Protein AF-A0A2V6T5H3-F1 (afdb_monomer)

Solvent-accessible surface area (backbone atoms only — not comparable to full-atom values): 3781 Å² total; per-residue (Å²): 126,82,57,52,40,32,44,36,33,36,28,72,83,70,50,76,48,78,36,73,33,46,80,40,82,95,75,79,41,71,51,69,72,82,72,98,64,97,54,59,72,76,45,40,29,42,36,42,35,44,87,93,45,75,48,76,44,76,56,73,136

Secondary structure (DSSP, 8-state):
--EEEEEEEEETTS-EEEEEPEEEGGGTEEE------SS-EEEEEEEEEETTEEEEEEE--

Structure (mmCIF, N/CA/C/O backbone):
data_AF-A0A2V6T5H3-F1
#
_entry.id   AF-A0A2V6T5H3-F1
#
loop_
_atom_site.group_PDB
_atom_site.id
_atom_site.type_symbol
_atom_site.label_atom_id
_atom_site.label_alt_id
_atom_site.label_comp_id
_atom_site.label_asym_id
_atom_site.label_entity_id
_atom_site.label_seq_id
_atom_site.pdbx_PDB_ins_code
_atom_site.Cartn_x
_atom_site.Cartn_y
_atom_site.Cartn_z
_atom_site.occupancy
_atom_site.B_iso_or_equiv
_atom_site.auth_seq_id
_atom_site.auth_comp_id
_atom_site.auth_asym_id
_atom_site.auth_atom_id
_atom_site.pdbx_PDB_model_num
ATOM 1 N N . SER A 1 1 ? -5.012 4.920 14.636 1.00 66.38 1 SER A N 1
ATOM 2 C CA . SER A 1 1 ? -5.904 4.381 13.598 1.00 66.38 1 SER A CA 1
ATOM 3 C C . SER A 1 1 ? -5.889 2.879 13.733 1.00 66.38 1 SER A C 1
ATOM 5 O O . SER A 1 1 ? -4.803 2.330 13.890 1.00 66.38 1 SER A O 1
ATOM 7 N N . ASP A 1 2 ? -7.058 2.250 13.668 1.00 82.88 2 ASP A N 1
ATOM 8 C CA . ASP A 1 2 ? -7.213 0.792 13.769 1.00 82.88 2 ASP A CA 1
ATOM 9 C C . ASP A 1 2 ? -6.946 0.079 12.432 1.00 82.88 2 ASP A C 1
ATOM 11 O O . ASP A 1 2 ? -7.098 -1.138 12.330 1.00 82.88 2 ASP A O 1
ATOM 15 N N . ALA A 1 3 ? -6.555 0.837 11.400 1.00 89.38 3 ALA A N 1
ATOM 16 C CA . ALA A 1 3 ? -6.183 0.313 10.097 1.00 8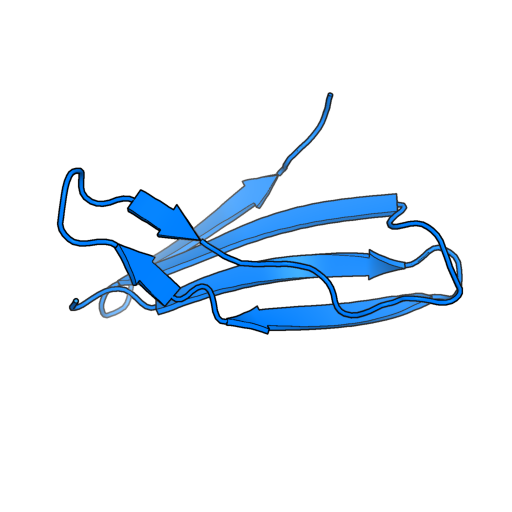9.38 3 ALA A CA 1
ATOM 17 C C . ALA A 1 3 ? -4.679 0.464 9.827 1.00 89.38 3 ALA A C 1
ATOM 19 O O . ALA A 1 3 ? -4.082 1.526 10.032 1.00 89.38 3 ALA A O 1
ATOM 20 N N . GLU A 1 4 ? -4.083 -0.600 9.300 1.00 93.75 4 GLU A N 1
ATOM 21 C CA . GLU A 1 4 ? -2.779 -0.578 8.651 1.00 93.75 4 GLU A CA 1
ATOM 22 C C . GLU A 1 4 ? -2.970 -0.413 7.145 1.00 93.75 4 GLU A C 1
ATOM 24 O O . GLU A 1 4 ? -3.662 -1.201 6.501 1.00 93.75 4 GLU A O 1
ATOM 29 N N . VAL A 1 5 ? -2.343 0.621 6.584 1.00 95.50 5 VAL A N 1
ATOM 30 C CA . VAL A 1 5 ? -2.404 0.912 5.153 1.00 95.50 5 VAL A CA 1
ATOM 31 C C . VAL A 1 5 ? -0.999 0.865 4.571 1.00 95.50 5 VAL A C 1
ATOM 33 O O . VAL A 1 5 ? -0.084 1.536 5.055 1.00 95.50 5 VAL A O 1
ATOM 36 N N . LEU A 1 6 ? -0.832 0.046 3.538 1.00 96.75 6 LEU A N 1
ATOM 37 C CA . LEU A 1 6 ? 0.429 -0.180 2.845 1.00 96.75 6 LEU A CA 1
ATOM 38 C C . LEU A 1 6 ? 0.280 0.199 1.370 1.00 96.75 6 LEU A C 1
ATOM 40 O O . LEU A 1 6 ? -0.696 -0.188 0.725 1.00 96.75 6 LEU A O 1
ATOM 44 N N . LEU A 1 7 ? 1.283 0.880 0.826 1.00 96.06 7 LEU A N 1
ATOM 45 C CA . LEU A 1 7 ? 1.512 0.976 -0.610 1.00 96.06 7 LEU A CA 1
ATOM 46 C C . LEU A 1 7 ? 2.399 -0.198 -1.031 1.00 96.06 7 LEU A C 1
ATOM 48 O O . LEU A 1 7 ? 3.526 -0.337 -0.557 1.00 96.06 7 LEU A O 1
ATOM 52 N N . ILE A 1 8 ? 1.876 -1.038 -1.912 1.00 96.25 8 ILE A N 1
ATOM 53 C CA . ILE A 1 8 ? 2.554 -2.203 -2.470 1.00 96.25 8 ILE A CA 1
ATOM 54 C C . ILE A 1 8 ? 2.951 -1.862 -3.903 1.00 96.25 8 ILE A C 1
ATOM 56 O O . ILE A 1 8 ? 2.087 -1.479 -4.694 1.00 96.25 8 ILE A O 1
ATOM 60 N N . ALA A 1 9 ? 4.228 -2.015 -4.246 1.00 94.94 9 ALA A N 1
ATOM 61 C CA . ALA A 1 9 ? 4.705 -1.804 -5.608 1.00 94.94 9 ALA A CA 1
ATOM 62 C C . ALA A 1 9 ? 5.535 -2.991 -6.085 1.00 94.94 9 ALA A C 1
ATOM 64 O O . ALA A 1 9 ? 6.559 -3.328 -5.491 1.00 94.94 9 ALA A O 1
ATOM 65 N N . ARG A 1 10 ? 5.102 -3.614 -7.181 1.00 94.75 10 ARG A N 1
ATOM 66 C CA . ARG A 1 10 ? 5.941 -4.541 -7.938 1.00 94.75 10 ARG A CA 1
ATOM 67 C C . ARG A 1 10 ? 6.740 -3.729 -8.939 1.00 94.75 10 ARG A C 1
ATOM 69 O O . ARG A 1 10 ? 6.165 -3.012 -9.756 1.00 94.75 10 ARG A O 1
ATOM 76 N N . MET A 1 11 ? 8.051 -3.851 -8.874 1.00 93.12 11 MET A N 1
ATOM 77 C CA . MET A 1 11 ? 8.987 -3.122 -9.716 1.00 93.12 11 MET A CA 1
ATOM 78 C C . MET A 1 11 ? 9.279 -3.906 -11.001 1.00 93.12 11 MET A C 1
ATOM 80 O O . MET A 1 11 ? 9.135 -5.129 -11.040 1.00 93.12 11 MET A O 1
ATOM 84 N N . ALA A 1 12 ? 9.706 -3.214 -12.060 1.00 94.12 12 ALA A N 1
ATOM 85 C CA . ALA A 1 12 ? 10.065 -3.839 -13.339 1.00 94.12 12 ALA A CA 1
ATOM 86 C C . ALA A 1 12 ? 11.230 -4.844 -13.231 1.00 94.12 12 ALA A C 1
ATOM 88 O O . ALA A 1 12 ? 11.314 -5.776 -14.026 1.00 94.12 12 ALA A O 1
ATOM 89 N N . ASP A 1 13 ? 12.107 -4.678 -12.237 1.00 93.62 13 ASP A N 1
ATOM 90 C CA . ASP A 1 13 ? 13.199 -5.611 -11.927 1.00 93.62 13 ASP A CA 1
ATOM 91 C C . ASP A 1 13 ? 12.754 -6.822 -11.083 1.00 93.62 13 ASP A C 1
ATOM 93 O O . ASP A 1 13 ? 13.574 -7.659 -10.714 1.00 93.62 13 ASP A O 1
ATOM 97 N N . GLY A 1 14 ? 11.456 -6.929 -10.782 1.00 92.75 14 GLY A N 1
ATOM 98 C CA . GLY A 1 14 ? 10.876 -8.005 -9.982 1.00 92.75 14 GLY A CA 1
ATOM 99 C C . GLY A 1 14 ? 10.878 -7.752 -8.472 1.00 92.75 14 GLY A C 1
ATOM 100 O O . GLY A 1 14 ? 10.274 -8.541 -7.743 1.00 92.75 14 GLY A O 1
ATOM 101 N N . THR A 1 15 ? 11.489 -6.663 -7.992 1.00 93.50 15 THR A N 1
ATOM 102 C CA . THR A 1 15 ? 11.461 -6.277 -6.571 1.00 93.50 15 THR A CA 1
ATOM 103 C C . THR A 1 15 ? 10.033 -5.976 -6.120 1.00 93.50 15 THR A C 1
ATOM 105 O O . THR A 1 15 ? 9.215 -5.464 -6.887 1.00 93.50 15 THR A O 1
ATOM 108 N N . LEU A 1 16 ? 9.723 -6.281 -4.859 1.00 93.44 16 LEU A N 1
ATOM 109 C CA . LEU A 1 16 ? 8.455 -5.931 -4.231 1.00 93.44 16 LEU A CA 1
ATOM 110 C C . LEU A 1 16 ? 8.699 -4.964 -3.072 1.00 93.44 16 LEU A C 1
ATOM 112 O O . LEU A 1 16 ? 9.252 -5.352 -2.045 1.00 93.44 16 LEU A O 1
ATOM 116 N N . GLU A 1 17 ? 8.227 -3.733 -3.222 1.00 94.12 17 GLU A N 1
ATOM 117 C CA . GLU A 1 17 ? 8.235 -2.724 -2.167 1.00 94.12 17 GLU A CA 1
ATOM 118 C C . GLU A 1 17 ? 6.927 -2.770 -1.370 1.00 94.12 17 GLU A C 1
ATOM 120 O O . GLU A 1 17 ? 5.837 -2.882 -1.938 1.00 94.12 17 GLU A O 1
ATOM 125 N N . ASN A 1 18 ? 7.032 -2.665 -0.043 1.00 95.00 18 ASN A N 1
ATOM 126 C CA . ASN A 1 18 ? 5.895 -2.604 0.878 1.00 95.00 18 ASN A CA 1
ATOM 127 C C . ASN A 1 18 ? 6.077 -1.411 1.822 1.00 95.00 18 ASN A C 1
ATOM 129 O O . ASN A 1 18 ? 6.737 -1.510 2.855 1.00 95.00 18 ASN A O 1
ATOM 133 N N . VAL A 1 19 ? 5.493 -0.272 1.465 1.00 95.31 19 VAL A N 1
ATOM 134 C CA . VAL A 1 19 ? 5.679 0.985 2.189 1.00 95.31 19 VAL A CA 1
ATOM 135 C C . VAL A 1 19 ? 4.499 1.239 3.112 1.00 95.31 19 VAL A C 1
ATOM 137 O O . VAL A 1 19 ? 3.362 1.370 2.659 1.00 95.31 19 VAL A O 1
ATOM 140 N N . ARG A 1 20 ? 4.761 1.377 4.414 1.00 95.50 20 ARG A N 1
ATOM 141 C CA . ARG A 1 20 ? 3.734 1.795 5.373 1.00 95.50 20 ARG A CA 1
ATOM 142 C C . ARG A 1 20 ? 3.341 3.249 5.141 1.00 95.50 20 ARG A C 1
ATOM 144 O O . ARG A 1 20 ? 4.195 4.130 5.104 1.00 95.50 20 ARG A O 1
ATOM 151 N N . MET A 1 21 ? 2.042 3.494 5.009 1.00 94.62 21 MET A N 1
ATOM 152 C CA . MET A 1 21 ? 1.495 4.835 4.840 1.00 94.62 21 MET A CA 1
ATOM 153 C C . MET A 1 21 ? 1.15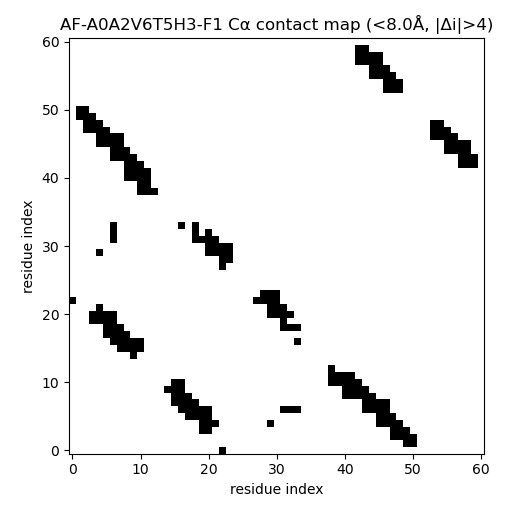4 5.439 6.205 1.00 94.62 21 MET A C 1
ATOM 155 O O . MET A 1 21 ? 0.537 4.796 7.056 1.00 94.62 21 MET A O 1
ATOM 159 N N . GLY A 1 22 ? 1.562 6.687 6.419 1.00 92.88 22 GLY A N 1
ATOM 160 C CA . GLY A 1 22 ? 1.255 7.447 7.624 1.00 92.88 22 GLY A CA 1
ATOM 161 C C . GLY A 1 22 ? -0.178 7.972 7.603 1.00 92.88 22 GLY A C 1
ATOM 162 O O . GLY A 1 22 ? -0.640 8.481 6.583 1.00 92.88 22 GLY A O 1
ATOM 163 N N . PHE A 1 23 ? -0.873 7.863 8.735 1.00 91.44 23 PHE A N 1
ATOM 164 C CA . PHE A 1 23 ? -2.212 8.422 8.906 1.00 91.44 23 PHE A CA 1
ATOM 165 C C . PHE A 1 23 ? -2.147 9.944 9.083 1.00 91.44 23 PHE A C 1
ATOM 167 O O . PHE A 1 23 ? -1.413 10.440 9.937 1.00 91.44 23 PHE A O 1
ATOM 174 N N . VAL A 1 24 ? -2.937 10.668 8.295 1.00 89.94 24 VAL A N 1
ATOM 175 C CA . VAL A 1 24 ? -3.108 12.121 8.349 1.00 89.94 24 VA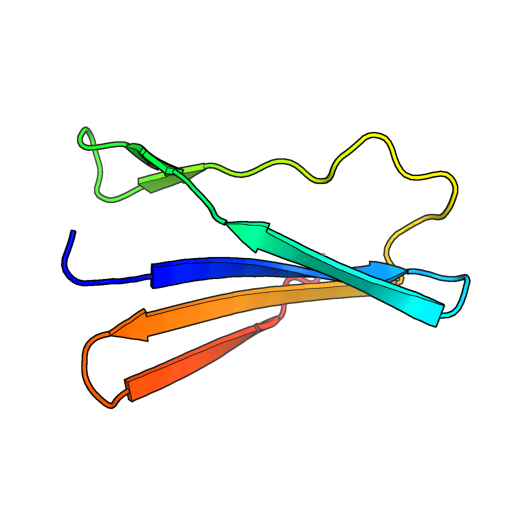L A CA 1
ATOM 176 C C . VAL A 1 24 ? -4.523 12.408 8.873 1.00 89.94 24 VAL A C 1
ATOM 178 O O . VAL A 1 24 ? -5.499 12.141 8.163 1.00 89.94 24 VAL A O 1
ATOM 181 N N . PRO A 1 25 ? -4.661 12.927 10.110 1.00 79.88 25 PRO A N 1
ATOM 182 C CA . PRO A 1 25 ? -5.948 13.003 10.806 1.00 79.88 25 PRO A CA 1
ATOM 183 C C . PRO A 1 25 ? -7.020 13.828 10.100 1.00 79.88 25 PRO A C 1
ATOM 185 O O . PRO A 1 25 ? -8.202 13.540 10.253 1.00 79.88 25 PRO A O 1
ATOM 188 N N . GLU A 1 26 ? -6.618 14.837 9.330 1.00 78.25 26 GLU A N 1
ATOM 189 C CA . GLU A 1 26 ? -7.514 15.905 8.884 1.00 78.25 26 GLU A CA 1
ATOM 190 C C . GLU A 1 26 ? -8.651 15.431 7.970 1.00 78.25 26 GLU A C 1
ATOM 192 O O . GLU A 1 26 ? -9.646 16.138 7.857 1.00 78.25 26 GLU A O 1
ATOM 197 N N . GLN A 1 27 ? -8.566 14.244 7.354 1.00 72.44 27 GLN A N 1
ATOM 198 C CA . GLN A 1 27 ? -9.611 13.725 6.450 1.00 72.44 27 GLN A CA 1
ATOM 199 C C . GLN A 1 27 ? -9.684 12.189 6.393 1.00 72.44 27 GLN A C 1
ATOM 201 O O . GLN A 1 27 ? -10.238 11.620 5.455 1.00 72.44 27 GLN A O 1
ATOM 206 N N . GLY A 1 28 ? -9.087 11.483 7.357 1.00 82.88 28 GLY A N 1
ATOM 207 C CA . GLY A 1 28 ? -8.932 10.029 7.240 1.00 82.88 28 GLY A CA 1
ATOM 208 C C . GLY A 1 28 ? -7.952 9.612 6.130 1.00 82.88 28 GLY A C 1
ATOM 209 O O . GLY A 1 28 ? -8.027 8.497 5.613 1.00 82.88 28 GLY A O 1
ATOM 210 N N . THR A 1 29 ? -7.046 10.513 5.749 1.00 90.19 29 THR A N 1
ATOM 211 C CA . THR A 1 29 ? -6.117 10.339 4.630 1.00 90.19 29 THR A CA 1
ATOM 212 C C . THR A 1 29 ? -4.901 9.527 5.059 1.00 90.19 29 THR A C 1
ATOM 214 O O . THR A 1 29 ? -4.400 9.672 6.172 1.00 90.19 29 THR A O 1
ATOM 217 N N . TYR A 1 30 ? -4.376 8.704 4.155 1.00 92.12 30 TYR A N 1
ATOM 218 C CA . TYR A 1 30 ? -3.098 8.020 4.337 1.00 92.12 30 TYR A CA 1
ATOM 219 C C . TYR A 1 30 ? -2.096 8.541 3.318 1.00 92.12 30 TYR A C 1
ATOM 221 O O . TYR A 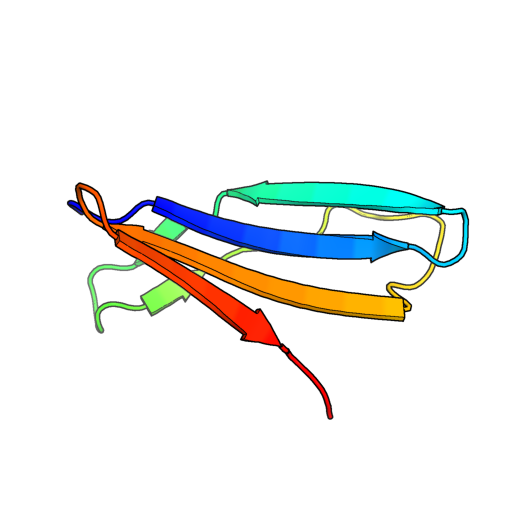1 30 ? -2.408 8.653 2.133 1.00 92.12 30 TYR A O 1
ATOM 229 N N . ARG A 1 31 ? -0.881 8.854 3.771 1.00 92.31 31 ARG A N 1
ATOM 230 C CA . ARG A 1 31 ? 0.195 9.367 2.921 1.00 92.31 31 ARG A CA 1
ATOM 231 C C . ARG A 1 31 ? 1.400 8.442 2.973 1.00 92.31 31 ARG A C 1
ATOM 233 O O . ARG A 1 31 ? 1.893 8.107 4.044 1.00 92.31 31 ARG A O 1
ATOM 240 N N . GLY A 1 32 ? 1.893 8.057 1.806 1.00 89.81 32 GLY A N 1
ATOM 241 C CA . GLY A 1 32 ? 3.105 7.264 1.648 1.00 89.81 32 GLY A CA 1
ATOM 242 C C . GLY A 1 32 ? 3.824 7.669 0.373 1.00 89.81 32 GLY A C 1
ATOM 243 O O . GLY A 1 32 ? 3.240 8.304 -0.503 1.00 89.81 32 GLY A O 1
ATOM 244 N N . MET A 1 33 ? 5.101 7.322 0.294 1.00 90.88 33 MET A N 1
ATOM 245 C CA . MET A 1 33 ? 5.944 7.605 -0.858 1.00 90.88 33 MET A CA 1
ATOM 246 C C . MET A 1 33 ? 6.848 6.402 -1.078 1.00 90.88 33 MET A C 1
ATOM 248 O O . MET A 1 33 ? 7.434 5.903 -0.118 1.00 90.88 33 MET A O 1
ATOM 252 N N . LEU A 1 34 ? 6.958 5.938 -2.322 1.00 88.50 34 LEU A N 1
ATOM 253 C CA . LEU A 1 34 ? 7.972 4.943 -2.649 1.00 88.50 34 LEU A CA 1
ATOM 254 C C . LEU A 1 34 ? 9.357 5.544 -2.379 1.00 88.50 34 LEU A C 1
ATOM 256 O O . LEU A 1 34 ? 9.572 6.719 -2.692 1.00 88.50 34 LEU A O 1
ATOM 260 N N . PRO A 1 35 ? 10.294 4.779 -1.796 1.00 84.50 35 PRO A N 1
ATOM 261 C CA . PRO A 1 35 ? 11.670 5.238 -1.698 1.00 84.50 35 PRO A CA 1
ATOM 262 C C . PRO A 1 35 ? 12.207 5.552 -3.105 1.00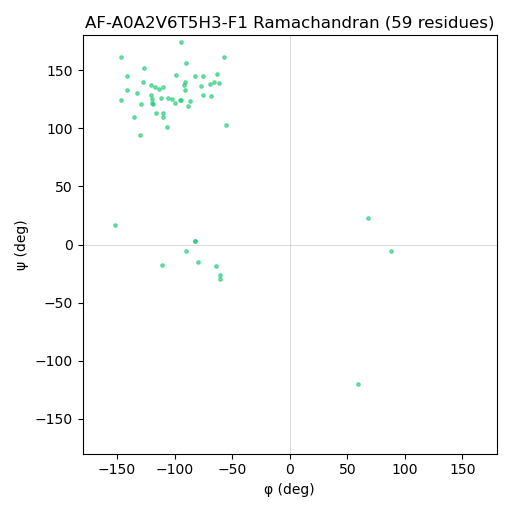 84.50 35 PRO A C 1
ATOM 264 O O . PRO A 1 35 ? 11.643 5.086 -4.097 1.00 84.50 35 PRO A O 1
ATOM 267 N N . PRO A 1 36 ? 13.289 6.335 -3.231 1.00 82.31 36 PRO A N 1
ATOM 268 C CA . PRO A 1 36 ? 13.965 6.507 -4.509 1.00 82.31 36 PRO A CA 1
ATOM 269 C C . PRO A 1 36 ? 14.366 5.135 -5.069 1.00 82.31 36 PRO A C 1
ATOM 271 O O . PRO A 1 36 ? 15.313 4.505 -4.600 1.00 82.31 36 PRO A O 1
ATOM 274 N N . VAL A 1 37 ? 13.601 4.653 -6.044 1.00 77.12 37 VAL A N 1
ATOM 275 C CA . VAL A 1 37 ? 13.754 3.328 -6.647 1.00 77.12 37 VAL A CA 1
ATOM 276 C C . VAL A 1 37 ? 14.520 3.440 -7.958 1.00 77.12 37 VAL A C 1
ATOM 278 O O . VAL A 1 37 ? 14.394 4.418 -8.693 1.00 77.12 37 VAL A O 1
ATOM 281 N N . ARG A 1 38 ? 15.331 2.422 -8.256 1.00 77.62 38 ARG A N 1
ATOM 282 C CA . ARG A 1 38 ? 16.116 2.352 -9.502 1.00 77.62 38 ARG A CA 1
ATOM 283 C C . ARG A 1 38 ? 15.297 1.897 -10.712 1.00 77.62 38 ARG A C 1
ATOM 285 O O . ARG A 1 38 ? 15.743 2.077 -11.840 1.00 77.62 38 ARG A O 1
ATOM 292 N N . SER A 1 39 ? 14.118 1.336 -10.467 1.00 88.38 39 SER A N 1
ATOM 293 C CA . SER A 1 39 ? 13.232 0.744 -11.469 1.00 88.38 39 SER A CA 1
ATOM 294 C C . SER A 1 39 ? 11.839 1.353 -11.353 1.00 88.38 39 SER A C 1
ATOM 296 O O . SER A 1 39 ? 11.433 1.771 -10.271 1.00 88.38 39 SER A O 1
ATOM 298 N N . ALA A 1 40 ? 11.094 1.402 -12.456 1.00 89.31 40 ALA A N 1
ATOM 299 C CA . ALA A 1 40 ? 9.714 1.879 -12.442 1.00 89.31 40 ALA A CA 1
ATOM 300 C C . ALA A 1 40 ? 8.766 0.823 -11.832 1.00 89.31 40 ALA A C 1
ATOM 302 O O . ALA A 1 40 ? 8.990 -0.378 -12.034 1.00 89.31 40 ALA A O 1
ATOM 303 N N . PRO A 1 41 ? 7.710 1.230 -11.103 1.00 91.44 41 PRO A N 1
ATOM 304 C CA . PRO A 1 41 ? 6.657 0.311 -10.688 1.00 91.44 41 PRO A CA 1
ATOM 305 C C . PRO A 1 41 ? 5.832 -0.140 -11.903 1.00 91.44 41 PRO A C 1
ATOM 307 O O . PRO A 1 41 ? 5.496 0.671 -12.763 1.00 91.44 41 PRO A O 1
ATOM 310 N N . VAL A 1 42 ? 5.497 -1.430 -11.964 1.00 93.56 42 VAL A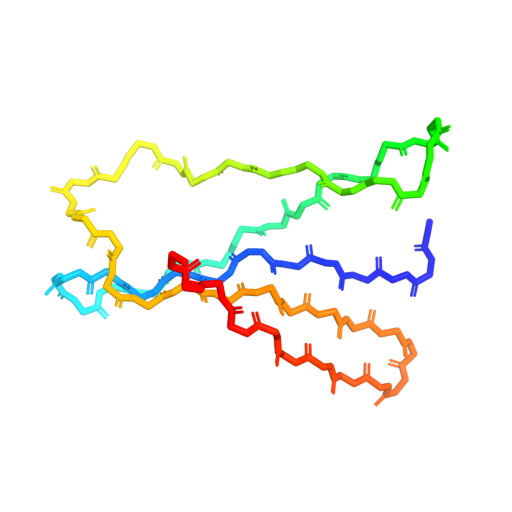 N 1
ATOM 311 C CA . VAL A 1 42 ? 4.667 -2.043 -13.022 1.00 93.56 42 VAL A CA 1
ATOM 312 C C . VAL A 1 42 ? 3.289 -2.491 -12.526 1.00 93.56 42 VAL A C 1
ATOM 314 O O . VAL A 1 42 ? 2.387 -2.696 -13.329 1.00 93.56 42 VAL A O 1
ATOM 317 N N . ASP A 1 43 ? 3.117 -2.636 -11.212 1.00 93.81 43 ASP A N 1
ATOM 318 C CA . ASP A 1 43 ? 1.836 -2.910 -10.550 1.00 93.81 43 ASP A CA 1
ATOM 319 C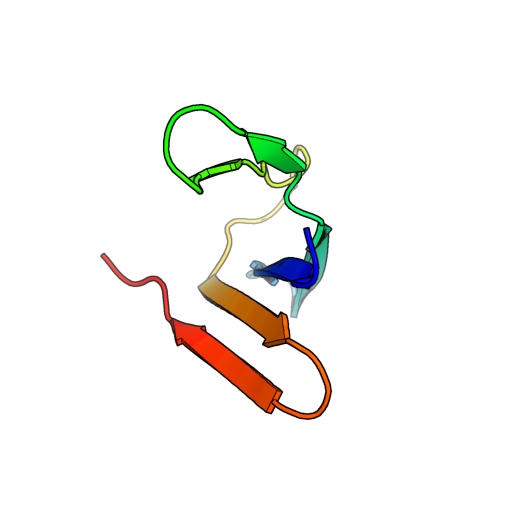 C . ASP A 1 43 ? 1.846 -2.205 -9.190 1.00 93.81 43 ASP A C 1
ATOM 321 O O . ASP A 1 43 ? 2.767 -2.398 -8.390 1.00 93.81 43 ASP A O 1
ATOM 325 N N . LEU A 1 44 ? 0.845 -1.358 -8.956 1.00 94.75 44 LEU A N 1
ATOM 326 C CA . LEU A 1 44 ? 0.665 -0.600 -7.722 1.00 94.75 44 LEU A CA 1
ATOM 327 C C . LEU A 1 44 ? -0.634 -1.029 -7.056 1.00 94.75 44 LEU A C 1
ATOM 329 O O . LEU A 1 44 ? -1.674 -1.134 -7.706 1.00 94.75 44 LEU A O 1
ATOM 333 N N . ARG A 1 45 ? -0.598 -1.247 -5.742 1.00 97.00 45 ARG A N 1
ATOM 334 C CA . ARG A 1 45 ? -1.790 -1.582 -4.957 1.00 97.00 45 ARG A CA 1
ATOM 335 C C . ARG A 1 45 ? -1.753 -0.886 -3.607 1.00 97.00 45 ARG A C 1
ATOM 337 O O . ARG A 1 45 ? -0.699 -0.782 -2.987 1.00 97.00 45 ARG A O 1
ATOM 344 N N . ILE A 1 46 ? -2.915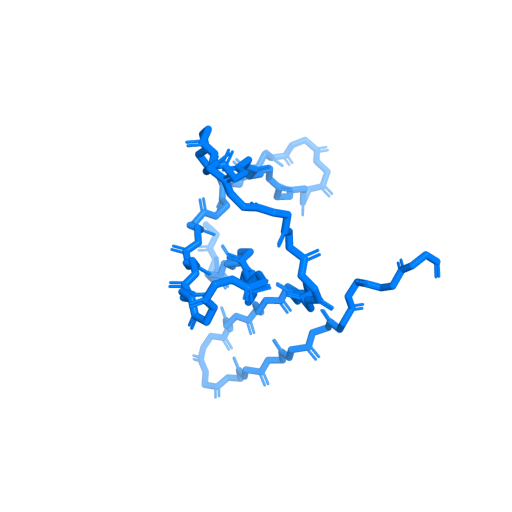 -0.486 -3.111 1.00 96.81 46 ILE A N 1
ATOM 345 C CA . ILE A 1 46 ? -3.099 -0.139 -1.702 1.00 96.81 46 ILE A CA 1
ATOM 346 C C . ILE A 1 46 ? -3.639 -1.362 -0.989 1.00 96.81 46 ILE A C 1
ATOM 348 O O . ILE A 1 46 ? -4.680 -1.897 -1.365 1.00 96.81 46 ILE A O 1
ATOM 352 N N . ARG A 1 47 ? -2.950 -1.797 0.060 1.00 97.38 47 ARG A N 1
ATOM 353 C CA . ARG A 1 47 ? -3.461 -2.813 0.973 1.00 97.38 47 ARG A CA 1
ATOM 354 C C . ARG A 1 47 ? -3.961 -2.135 2.235 1.00 97.38 47 ARG A C 1
ATOM 356 O O . ARG A 1 47 ? -3.198 -1.434 2.892 1.00 97.38 47 ARG A O 1
ATOM 363 N N . VAL A 1 48 ? -5.216 -2.389 2.581 1.00 95.88 48 VAL A N 1
ATOM 364 C CA . VAL A 1 48 ? -5.834 -1.945 3.834 1.00 95.88 48 VAL A CA 1
ATOM 365 C C . VAL A 1 48 ? -6.107 -3.173 4.687 1.00 95.88 48 VAL A C 1
ATOM 367 O O . VAL A 1 48 ? -6.745 -4.121 4.223 1.00 95.88 48 VAL A O 1
ATOM 370 N N . ILE A 1 49 ? -5.607 -3.165 5.917 1.00 95.88 49 ILE A N 1
ATOM 371 C CA . ILE A 1 49 ? -5.839 -4.199 6.923 1.00 95.88 49 ILE A CA 1
ATOM 372 C C . ILE A 1 49 ? -6.545 -3.536 8.101 1.00 95.88 49 ILE A C 1
ATOM 374 O O . ILE A 1 49 ? -5.993 -2.615 8.698 1.00 95.88 49 ILE A O 1
ATOM 378 N N . THR A 1 50 ? -7.740 -4.010 8.440 1.00 92.62 50 THR A N 1
ATOM 379 C CA . THR A 1 50 ? -8.532 -3.500 9.567 1.00 92.62 50 THR A CA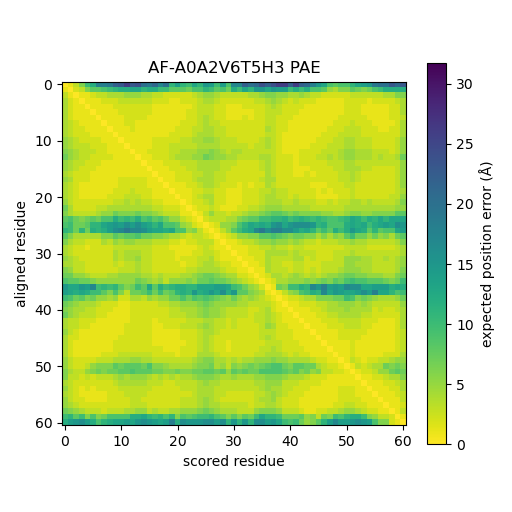 1
ATOM 380 C C . THR A 1 50 ? -9.094 -4.686 10.339 1.00 92.62 50 THR A C 1
ATOM 382 O O . THR A 1 50 ? -9.969 -5.392 9.833 1.00 92.62 50 THR A O 1
ATOM 385 N N . GLY A 1 51 ? -8.588 -4.925 11.551 1.00 89.81 51 GLY A N 1
ATOM 386 C CA . GLY A 1 51 ? -8.915 -6.133 12.315 1.00 89.81 51 GLY A CA 1
ATOM 387 C C . GLY A 1 51 ? -8.524 -7.405 11.555 1.00 89.81 51 GLY A C 1
ATOM 388 O O . GLY A 1 51 ? -7.360 -7.596 11.212 1.00 89.81 51 GLY A O 1
ATOM 389 N N . ASP A 1 52 ? -9.503 -8.260 11.274 1.00 91.19 52 ASP A N 1
ATOM 390 C CA . ASP A 1 52 ? -9.357 -9.503 10.507 1.00 91.19 52 ASP A CA 1
ATOM 391 C C . ASP A 1 52 ? -9.575 -9.325 8.994 1.00 91.19 52 ASP A C 1
ATOM 393 O O . ASP A 1 52 ? -9.374 -10.258 8.212 1.00 91.19 52 ASP A O 1
ATOM 397 N N . LYS A 1 53 ? -9.972 -8.127 8.552 1.00 95.00 53 LYS A N 1
ATOM 398 C CA . LYS A 1 53 ? -10.242 -7.843 7.142 1.00 95.00 53 LYS A CA 1
ATOM 399 C C . LYS A 1 53 ? -9.000 -7.336 6.437 1.00 95.00 53 LYS A C 1
ATOM 401 O O . LYS A 1 53 ? -8.276 -6.479 6.941 1.00 95.00 53 LYS A O 1
ATOM 406 N N . ARG A 1 54 ? -8.822 -7.806 5.204 1.00 96.12 54 ARG A N 1
ATOM 407 C CA . ARG A 1 54 ? -7.793 -7.342 4.277 1.00 96.12 54 ARG A CA 1
ATOM 408 C C . ARG A 1 54 ? -8.403 -7.073 2.910 1.00 96.12 54 ARG A C 1
ATOM 410 O O . ARG A 1 54 ? -9.075 -7.936 2.353 1.00 96.12 54 ARG A O 1
ATOM 417 N N . VAL A 1 55 ? -8.109 -5.902 2.356 1.00 96.31 55 VAL A N 1
ATOM 418 C CA . VAL A 1 55 ? -8.507 -5.496 1.003 1.00 96.31 55 VAL A CA 1
ATOM 419 C C . VAL A 1 55 ? -7.271 -5.033 0.240 1.00 96.31 55 VAL A C 1
ATOM 421 O O . VAL A 1 55 ? -6.406 -4.368 0.808 1.00 96.31 55 VAL A O 1
ATOM 424 N N . GLU A 1 56 ? -7.180 -5.386 -1.042 1.00 96.94 56 GLU A N 1
ATOM 425 C CA . GLU A 1 56 ? -6.168 -4.862 -1.961 1.00 96.94 56 GLU A CA 1
ATOM 426 C C . GLU A 1 56 ? -6.838 -4.130 -3.119 1.00 96.94 56 GLU A C 1
ATOM 428 O O . GLU A 1 56 ? -7.636 -4.710 -3.853 1.00 96.94 56 GLU A O 1
ATOM 433 N N . ILE A 1 57 ? -6.492 -2.860 -3.276 1.00 96.12 57 ILE A N 1
ATOM 434 C CA . ILE A 1 57 ? -7.066 -1.947 -4.257 1.00 96.12 57 ILE A CA 1
ATOM 435 C C . ILE A 1 57 ? -5.984 -1.681 -5.304 1.00 96.12 57 ILE A C 1
ATOM 437 O O . ILE A 1 57 ? -4.960 -1.094 -4.947 1.00 96.12 57 ILE A O 1
ATOM 441 N N . PRO A 1 58 ? -6.144 -2.118 -6.564 1.00 96.12 58 PRO A N 1
ATOM 442 C CA . PRO A 1 58 ? -5.189 -1.777 -7.608 1.00 96.12 58 PRO A CA 1
ATOM 443 C C . PRO A 1 58 ? -5.218 -0.269 -7.877 1.00 96.12 58 PRO A C 1
ATOM 445 O O . PRO A 1 58 ? -6.286 0.341 -7.907 1.00 96.12 58 PRO A O 1
ATOM 448 N N . ILE A 1 59 ? -4.044 0.318 -8.094 1.00 90.19 59 ILE A N 1
ATOM 449 C CA . ILE A 1 59 ? -3.889 1.676 -8.612 1.00 90.19 59 ILE A CA 1
ATOM 450 C C . ILE A 1 59 ? -3.429 1.546 -10.060 1.00 90.19 59 ILE A C 1
ATOM 452 O O . ILE A 1 59 ? -2.267 1.253 -10.334 1.00 90.19 59 ILE A O 1
ATOM 456 N N . GLY A 1 60 ? -4.376 1.719 -10.978 1.00 79.50 60 GLY A N 1
ATOM 457 C CA . GLY A 1 60 ? -4.088 1.962 -12.387 1.00 79.50 60 GLY A CA 1
ATOM 458 C C . GLY A 1 60 ? -4.066 3.464 -12.689 1.00 79.50 60 GLY A C 1
ATOM 459 O O . GLY A 1 60 ? -4.377 4.264 -11.800 1.00 79.50 60 GLY A O 1
ATOM 460 N N . PRO A 1 61 ? -3.700 3.854 -13.920 1.00 54.28 61 PRO A N 1
ATOM 461 C CA . PRO A 1 61 ? -4.160 5.125 -14.470 1.00 54.28 61 PRO A CA 1
ATOM 462 C C . PRO A 1 61 ? -5.695 5.214 -14.474 1.00 54.28 61 PRO A C 1
ATOM 464 O O . PRO A 1 61 ? -6.357 4.151 -14.555 1.00 54.28 61 PRO A O 1
#

Radius of gyration: 12.27 Å; Cα contacts (8 Å, |Δi|>4): 116; chains: 1; bounding box: 26×25×28 Å

pLDDT: mean 90.22, std 8.03, range [54.28, 97.38]

Foldseek 3Di:
DQKWKWKWFQFPVRDIDTWTWDADPPPRDTHTDDDPDPTDTPWIWIWIDHPPDIDIHTDDD

Mean predicted aligned error: 4.03 Å

Nearest PDB structures (foldseek):
  5fuc-assembly2_C  TM=6.214E-01  e=2.583E+00  Homo sapiens
  8xcg-assembly1_Z  TM=4.128E-01  e=1.167E+00  Escherichia phage Lambda
  8fr7-assembly1_B  TM=3.129E-01  e=7.587E+00  Human coronavirus NL63

Sequence (61 aa):
SDAEVLLIARMADGTLENVRMGFVPEQGTYRGMLPPVRSAPVDLRIRVITGDKRVEIPIGP